Protein AF-A0A0S6WA46-F1 (afdb_monomer)

Solvent-accessible surface area (backbone atoms only — not comparable to full-atom values): 5376 Å² total; per-residue (Å²): 134,86,79,84,50,72,67,61,53,51,56,52,55,72,73,46,60,77,95,47,47,67,62,52,49,54,54,52,43,61,71,68,67,62,70,90,70,72,86,47,73,70,58,57,50,69,71,44,57,70,70,57,45,52,48,54,52,50,53,52,51,51,49,47,55,48,52,51,62,76,45,40,66,61,48,48,58,70,69,59,60,82,75,70,89,126

Nearest PDB structures (foldseek):
  1rqu-assembly1_B  TM=5.590E-01  e=4.156E+00  Escherichia coli

Mean predicted aligned error: 14.92 Å

Foldseek 3Di:
DDDDDPVNVVVVLVPDDLVCNLVVVVVVCVVVVDDDDDCPVVNVLSPDDPVVNVVVVVVVVVVVVVVCVVCVVVVCVVVVDPPPDD

Sequence (86 aa):
MQAITYIQVQELVTHIPITKLQVAYEFLRDLAGEKPQTVLPQIEFMFLPFKEQQHLLSEQAAELVKHYKDTQEERELWQGGDLGDY

Radius of gyration: 19.87 Å; Cα contacts (8 Å, |Δi|>4): 11; chains: 1; bounding box: 52×26×46 Å

pLDDT: mean 75.87, std 11.21, range [42.16, 93.0]

Organism: Vecturithrix granuli (NCBI:txid1499967)

Structure (mmCIF, N/CA/C/O backbone):
data_AF-A0A0S6WA46-F1
#
_entry.id   AF-A0A0S6WA46-F1
#
loop_
_atom_site.group_PDB
_atom_site.id
_atom_site.type_symbol
_atom_site.label_atom_id
_atom_site.label_alt_id
_atom_site.label_comp_id
_atom_site.label_asym_id
_atom_site.label_entity_id
_atom_site.label_seq_id
_atom_site.pdbx_PDB_ins_code
_atom_site.Cartn_x
_atom_site.Cartn_y
_atom_site.Cartn_z
_atom_site.occupancy
_atom_site.B_iso_or_equiv
_atom_site.auth_seq_id
_atom_site.auth_comp_id
_atom_site.auth_asym_id
_atom_site.auth_atom_id
_atom_site.pdbx_PDB_model_num
ATOM 1 N N . MET A 1 1 ? 11.106 15.342 27.055 1.00 42.16 1 MET A N 1
ATOM 2 C CA . MET A 1 1 ? 10.329 14.539 26.089 1.00 42.16 1 MET A CA 1
ATOM 3 C C . MET A 1 1 ? 11.322 13.684 25.324 1.00 42.16 1 MET A C 1
ATOM 5 O O . MET A 1 1 ? 12.206 14.254 24.700 1.00 42.16 1 MET A O 1
ATOM 9 N N . GLN A 1 2 ? 11.278 12.358 25.470 1.00 55.41 2 GLN A N 1
ATOM 10 C CA . GLN A 1 2 ? 12.129 11.470 24.673 1.00 55.41 2 GLN A CA 1
ATOM 11 C C . GLN A 1 2 ? 11.585 11.454 23.242 1.00 55.41 2 GLN A C 1
ATOM 13 O O . GLN A 1 2 ? 10.402 11.186 23.044 1.00 55.41 2 GLN A O 1
ATOM 18 N N . ALA A 1 3 ? 12.423 11.805 22.269 1.00 65.31 3 ALA A N 1
ATOM 19 C CA . ALA A 1 3 ? 12.061 11.730 20.862 1.00 65.31 3 ALA A CA 1
ATOM 20 C C . ALA A 1 3 ? 12.018 10.253 20.460 1.00 65.31 3 ALA A C 1
ATOM 22 O O . ALA A 1 3 ? 13.041 9.570 20.502 1.00 65.31 3 ALA A O 1
ATOM 23 N N . ILE A 1 4 ? 10.828 9.759 20.122 1.00 70.06 4 ILE A N 1
ATOM 24 C CA . ILE A 1 4 ? 10.665 8.415 19.571 1.00 70.06 4 ILE A CA 1
ATOM 25 C C . ILE A 1 4 ? 11.321 8.434 18.190 1.00 70.06 4 ILE A C 1
ATOM 27 O O . ILE A 1 4 ? 10.995 9.273 17.351 1.00 70.06 4 ILE A O 1
ATOM 31 N N . THR A 1 5 ? 12.292 7.553 17.975 1.00 77.31 5 THR A N 1
ATOM 32 C CA . THR A 1 5 ? 12.993 7.460 16.690 1.00 77.31 5 THR A CA 1
ATOM 33 C C . THR A 1 5 ? 12.225 6.559 15.728 1.00 77.31 5 THR A C 1
ATOM 35 O O . THR A 1 5 ? 11.562 5.611 16.143 1.00 77.31 5 THR A O 1
ATOM 38 N N . TYR A 1 6 ? 12.336 6.831 14.427 1.00 71.81 6 TYR A N 1
ATOM 39 C CA . TYR A 1 6 ? 11.695 6.047 13.363 1.00 71.81 6 TYR A CA 1
ATOM 40 C C . TYR A 1 6 ? 11.961 4.534 13.489 1.00 71.81 6 TYR A C 1
ATOM 42 O O . TYR A 1 6 ? 11.050 3.726 13.336 1.00 71.81 6 TYR A O 1
ATOM 50 N N . ILE A 1 7 ? 13.186 4.162 13.873 1.00 77.25 7 ILE A N 1
ATOM 51 C CA . ILE A 1 7 ? 13.608 2.768 14.079 1.00 77.25 7 ILE A CA 1
ATOM 52 C C . ILE A 1 7 ? 12.753 2.080 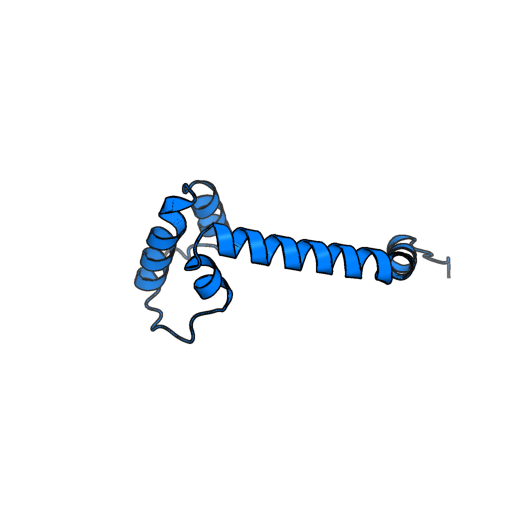15.151 1.00 77.25 7 ILE A C 1
ATOM 54 O O . ILE A 1 7 ? 12.286 0.964 14.947 1.00 77.25 7 ILE A O 1
ATOM 58 N N . GLN A 1 8 ? 12.470 2.771 16.257 1.00 74.94 8 GLN A N 1
ATOM 59 C CA . GLN A 1 8 ? 11.670 2.228 17.358 1.00 74.94 8 GLN A CA 1
ATOM 60 C C . GLN A 1 8 ? 10.209 2.007 16.954 1.00 74.94 8 GLN A C 1
ATOM 62 O O . GLN A 1 8 ? 9.583 1.051 17.402 1.00 74.94 8 GLN A O 1
ATOM 67 N N . VAL A 1 9 ? 9.660 2.865 16.088 1.00 74.44 9 VAL A N 1
ATOM 68 C CA . VAL A 1 9 ? 8.304 2.685 15.545 1.00 74.44 9 VAL A CA 1
ATOM 69 C C . VAL A 1 9 ? 8.268 1.499 14.584 1.00 74.44 9 VAL A C 1
ATOM 71 O O . VAL A 1 9 ? 7.340 0.694 14.629 1.00 74.44 9 VAL A O 1
ATOM 74 N N . GLN A 1 10 ? 9.293 1.360 13.743 1.00 71.81 10 GLN A N 1
ATOM 75 C CA . GLN A 1 10 ? 9.385 0.284 12.762 1.00 71.81 10 GLN A CA 1
ATOM 76 C C . GLN A 1 10 ? 9.524 -1.093 13.431 1.00 71.81 10 GLN A C 1
ATOM 78 O O . GLN A 1 10 ? 8.810 -2.023 13.055 1.00 71.81 10 GLN A O 1
ATOM 83 N N . GLU A 1 11 ? 10.363 -1.218 14.462 1.00 78.06 11 GLU A N 1
ATOM 84 C CA . GLU A 1 11 ? 10.460 -2.442 15.270 1.00 78.06 11 GLU A CA 1
ATOM 85 C C . GLU A 1 11 ? 9.107 -2.793 15.907 1.00 78.06 11 GLU A C 1
ATOM 87 O O . GLU A 1 11 ? 8.647 -3.933 15.820 1.00 78.06 11 GLU A O 1
ATOM 92 N N . LEU A 1 12 ? 8.403 -1.804 16.464 1.00 75.38 12 LEU A N 1
ATOM 93 C CA . LEU A 1 12 ? 7.094 -2.019 17.080 1.00 75.38 12 LEU A CA 1
ATOM 94 C C . LEU A 1 12 ? 6.063 -2.548 16.070 1.00 75.38 12 LEU A C 1
ATOM 96 O O . LEU A 1 12 ? 5.334 -3.494 16.363 1.00 75.38 12 LEU A O 1
ATOM 100 N N . VAL A 1 13 ? 6.045 -1.980 14.863 1.00 74.38 13 VAL A N 1
ATOM 101 C CA . VAL A 1 13 ? 5.176 -2.392 13.749 1.00 74.38 13 VAL A CA 1
ATOM 102 C C . VAL A 1 13 ? 5.453 -3.833 13.319 1.00 74.38 13 VAL A C 1
ATOM 104 O O . VAL A 1 13 ? 4.507 -4.579 13.075 1.00 74.38 13 VAL A O 1
ATOM 107 N N . THR A 1 14 ? 6.718 -4.268 13.294 1.00 78.00 14 THR A N 1
ATOM 108 C CA . THR A 1 14 ? 7.067 -5.655 12.929 1.00 78.00 14 THR A CA 1
ATOM 109 C C . THR A 1 14 ? 6.607 -6.702 13.945 1.00 78.00 14 THR A C 1
ATOM 111 O O . THR A 1 14 ? 6.409 -7.861 13.586 1.00 78.00 14 THR A O 1
ATOM 114 N N . HIS A 1 15 ? 6.388 -6.305 15.200 1.00 80.31 15 HIS A N 1
ATOM 115 C CA . HIS A 1 15 ? 5.903 -7.194 16.257 1.00 80.31 15 HIS A CA 1
ATOM 116 C C . HIS A 1 15 ? 4.372 -7.225 16.388 1.00 80.31 15 HIS A C 1
ATOM 118 O O . HIS A 1 15 ? 3.835 -8.041 17.143 1.00 80.31 15 HIS A O 1
ATOM 124 N N . ILE A 1 16 ? 3.652 -6.366 15.662 1.00 77.62 16 ILE A N 1
ATOM 125 C CA . ILE A 1 16 ? 2.192 -6.290 15.719 1.00 77.62 16 ILE A CA 1
ATOM 126 C C . ILE A 1 16 ? 1.587 -7.226 14.662 1.00 77.62 16 ILE A C 1
ATOM 128 O O . ILE A 1 16 ? 1.938 -7.146 13.485 1.00 77.62 16 ILE A O 1
ATOM 132 N N . PRO A 1 17 ? 0.641 -8.108 15.037 1.00 77.62 17 PRO A N 1
ATOM 133 C CA . PRO A 1 17 ? -0.070 -8.924 14.062 1.00 77.62 17 PRO A CA 1
ATOM 134 C C . PRO A 1 17 ? -0.850 -8.030 13.097 1.00 77.62 17 PRO A C 1
ATOM 136 O O . PRO A 1 17 ? -1.498 -7.074 13.524 1.00 77.62 17 PRO A O 1
ATOM 139 N N . ILE A 1 18 ? -0.833 -8.379 11.808 1.00 74.62 18 ILE A N 1
ATOM 140 C CA . ILE A 1 18 ? -1.337 -7.535 10.709 1.00 74.62 18 ILE A CA 1
ATOM 141 C C . ILE A 1 18 ? -2.771 -7.039 10.953 1.00 74.62 18 ILE A C 1
ATOM 143 O O . ILE A 1 18 ? -3.092 -5.887 10.682 1.00 74.62 18 ILE A O 1
ATOM 147 N N . THR A 1 19 ? -3.614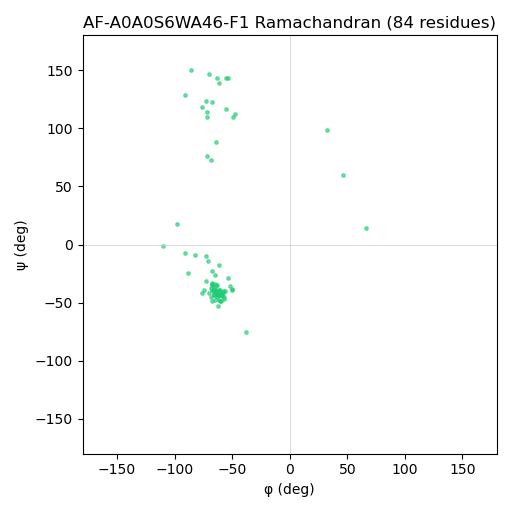 -7.865 11.573 1.00 76.12 19 THR A N 1
ATOM 148 C CA . THR A 1 19 ? -5.003 -7.530 11.926 1.00 76.12 19 THR A CA 1
ATOM 149 C C . THR A 1 19 ? -5.148 -6.356 12.901 1.00 76.12 19 THR A C 1
ATOM 151 O O . THR A 1 19 ? -6.243 -5.830 13.059 1.00 76.12 19 THR A O 1
ATOM 154 N N . LYS A 1 20 ? -4.080 -5.977 13.611 1.00 76.62 20 LYS A N 1
ATOM 155 C CA . LYS A 1 20 ? -4.063 -4.903 14.616 1.00 76.62 20 LYS A CA 1
ATOM 156 C C . LYS A 1 20 ? -3.273 -3.671 14.166 1.00 76.62 20 LYS A C 1
ATOM 158 O O . LYS A 1 20 ? -3.239 -2.689 14.905 1.00 76.62 20 LYS A O 1
ATOM 163 N N . LEU A 1 21 ? -2.672 -3.697 12.971 1.00 76.69 21 LEU A N 1
ATOM 164 C CA . LEU A 1 21 ? -1.889 -2.575 12.439 1.00 76.69 21 LEU A CA 1
ATOM 165 C C . LEU A 1 21 ? -2.727 -1.310 12.274 1.00 76.69 21 LEU A C 1
ATOM 167 O O . LEU A 1 21 ? -2.267 -0.226 12.614 1.00 76.69 21 LEU A O 1
ATOM 171 N N . GLN A 1 22 ? -3.970 -1.460 11.819 1.00 73.25 22 GLN A N 1
ATOM 172 C CA . GLN A 1 22 ? -4.900 -0.348 11.639 1.00 73.25 22 GLN A CA 1
ATOM 173 C C . GLN A 1 22 ? -5.169 0.390 12.960 1.00 73.25 22 GLN A C 1
ATOM 175 O O . GLN A 1 22 ? -5.022 1.605 13.037 1.00 73.25 22 GLN A O 1
ATOM 180 N N . VAL A 1 23 ? -5.468 -0.359 14.024 1.00 78.94 23 VAL A N 1
ATOM 181 C CA . VAL A 1 23 ? -5.736 0.201 15.360 1.00 78.94 23 VAL A CA 1
ATOM 182 C C . VAL A 1 23 ? -4.482 0.847 15.954 1.00 78.94 23 VAL A C 1
ATOM 184 O O . VAL A 1 23 ? -4.557 1.906 16.572 1.00 78.94 23 VAL A O 1
ATOM 187 N N . ALA A 1 24 ? -3.312 0.233 15.755 1.00 80.25 24 ALA A N 1
ATOM 188 C CA . ALA A 1 24 ? -2.045 0.791 16.218 1.00 80.25 24 ALA A CA 1
ATOM 189 C C . ALA A 1 24 ? -1.695 2.106 15.502 1.00 80.25 24 ALA A C 1
ATOM 191 O O . ALA A 1 24 ? -1.214 3.040 16.141 1.00 80.25 24 ALA A O 1
ATOM 192 N N . TYR A 1 25 ? -1.968 2.197 14.198 1.0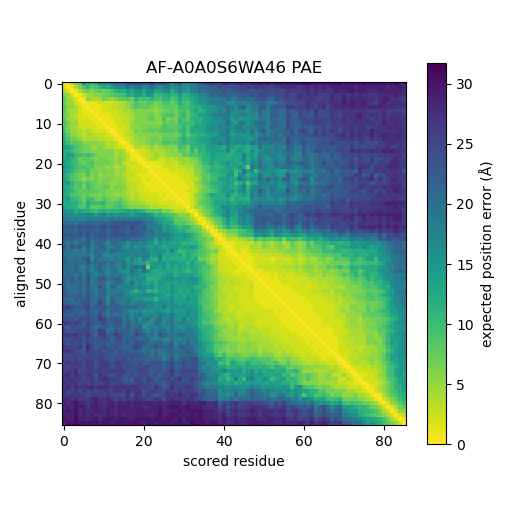0 78.50 25 TYR A N 1
ATOM 193 C CA . TYR A 1 25 ? -1.754 3.412 13.418 1.00 78.50 25 TYR A CA 1
ATOM 194 C C . TYR A 1 25 ? -2.665 4.556 13.876 1.00 78.50 25 TYR A C 1
ATOM 196 O O . TYR A 1 25 ? -2.177 5.656 14.123 1.00 78.50 25 TYR A O 1
ATOM 204 N N . GLU A 1 26 ? -3.964 4.294 14.050 1.00 77.38 26 GLU A N 1
ATOM 205 C CA . GLU A 1 26 ? -4.915 5.292 14.560 1.00 77.38 26 GLU A CA 1
ATOM 206 C C . GLU A 1 26 ? -4.478 5.829 15.929 1.00 77.38 26 GLU A C 1
ATOM 208 O O . GLU A 1 26 ? -4.414 7.040 16.126 1.00 77.38 26 GLU A O 1
ATOM 213 N N . PHE A 1 27 ? -4.059 4.941 16.833 1.00 78.12 27 PHE A N 1
ATOM 214 C CA . PHE A 1 27 ? -3.562 5.321 18.153 1.00 78.12 27 PHE A CA 1
ATOM 215 C C . PHE A 1 27 ? -2.292 6.188 18.099 1.00 78.12 27 PHE A C 1
ATOM 217 O O . PHE A 1 27 ? -2.183 7.179 18.821 1.00 78.12 27 PHE A O 1
ATOM 224 N N . LEU A 1 28 ? -1.329 5.838 17.240 1.00 77.12 28 LEU A N 1
ATOM 225 C CA . LEU A 1 28 ? -0.096 6.612 17.065 1.00 77.12 28 LEU A CA 1
ATOM 226 C C . LEU A 1 28 ? -0.362 7.981 16.429 1.00 77.12 28 LEU A C 1
ATOM 228 O O . LEU A 1 28 ? 0.238 8.972 16.844 1.00 77.12 28 LEU A O 1
ATOM 232 N N . ARG A 1 29 ? -1.281 8.049 15.462 1.00 73.62 29 ARG A N 1
ATOM 233 C CA . ARG A 1 29 ? -1.711 9.298 14.825 1.00 73.62 29 ARG A CA 1
ATOM 234 C C . ARG A 1 29 ? -2.376 10.234 15.834 1.00 73.62 29 ARG A C 1
ATOM 236 O O . ARG A 1 29 ? -2.053 11.419 15.881 1.00 73.62 29 ARG A O 1
ATOM 243 N N . ASP A 1 30 ? -3.258 9.695 16.669 1.00 76.69 30 ASP A N 1
ATOM 244 C CA . ASP A 1 30 ? -3.953 10.463 17.701 1.00 76.69 30 ASP A CA 1
ATOM 245 C C . ASP A 1 30 ? -2.968 10.975 18.772 1.00 76.69 30 ASP A C 1
ATOM 247 O O . ASP A 1 30 ? -3.053 12.130 19.195 1.00 76.69 30 ASP A O 1
ATOM 251 N N . LEU A 1 31 ? -1.973 10.161 19.152 1.00 74.62 31 LEU A N 1
ATOM 252 C CA . LEU A 1 31 ? -0.872 10.563 20.039 1.00 74.62 31 LEU A CA 1
ATOM 253 C C . LEU A 1 31 ? 0.015 11.667 19.449 1.00 74.62 31 LEU A C 1
ATOM 255 O O . LEU A 1 31 ? 0.505 12.516 20.194 1.00 74.62 31 LEU A O 1
ATOM 259 N N . ALA A 1 32 ? 0.229 11.663 18.133 1.00 73.12 32 ALA A N 1
ATOM 260 C CA . ALA A 1 32 ? 1.024 12.675 17.443 1.00 73.12 32 ALA A CA 1
ATOM 261 C C . ALA A 1 32 ? 0.308 14.037 17.335 1.00 73.12 32 ALA A C 1
ATOM 263 O O . ALA A 1 32 ? 0.932 15.030 16.966 1.00 73.12 32 ALA A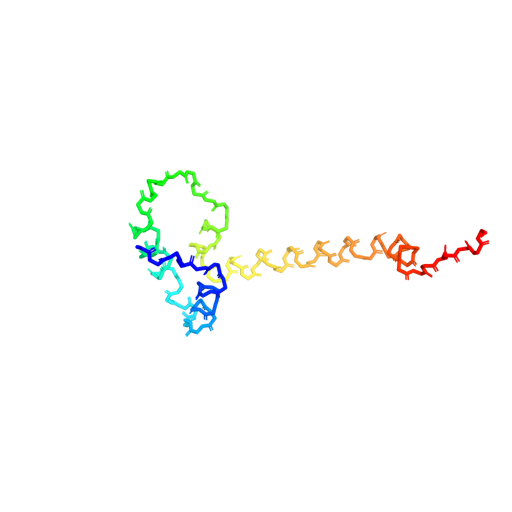 O 1
ATOM 264 N N . GLY A 1 33 ? -0.988 14.114 17.673 1.00 66.88 33 GLY A N 1
ATOM 265 C CA . GLY A 1 33 ? -1.771 15.351 17.601 1.00 66.88 33 GLY A CA 1
ATOM 266 C C . GLY A 1 33 ? -1.975 15.865 16.171 1.00 66.88 33 GLY A C 1
ATOM 267 O O . GLY A 1 33 ? -2.374 17.018 15.977 1.00 66.88 33 GLY A O 1
ATOM 268 N N . GLU A 1 34 ? -1.703 15.032 15.166 1.00 60.22 34 GLU A N 1
ATOM 269 C CA . GLU A 1 34 ? -1.895 15.379 13.766 1.00 60.22 34 GLU A CA 1
ATOM 270 C C . GLU A 1 34 ? -3.397 15.417 13.463 1.00 60.22 34 GLU A C 1
ATOM 272 O O . GLU A 1 34 ? -4.084 14.395 13.421 1.00 60.22 34 GLU A O 1
ATOM 277 N N . LYS A 1 35 ? -3.937 16.623 13.234 1.00 57.75 35 LYS A N 1
ATOM 278 C CA . LYS A 1 35 ? -5.225 16.758 12.538 1.00 57.75 35 LYS A CA 1
ATOM 279 C C . LYS A 1 35 ? -5.105 16.042 11.191 1.00 57.75 35 LYS A C 1
ATOM 281 O O . LYS A 1 35 ? -4.042 16.168 10.587 1.00 57.75 35 LYS A O 1
ATOM 286 N N . PRO A 1 36 ? -6.160 15.361 10.700 1.00 55.16 36 PRO A N 1
ATOM 287 C CA . PRO A 1 36 ? -6.099 14.587 9.466 1.00 55.16 36 PRO A CA 1
ATOM 288 C C . PRO A 1 36 ? -5.829 15.522 8.284 1.00 55.16 36 PRO A C 1
ATOM 290 O O . PRO A 1 36 ? -6.740 16.063 7.662 1.00 55.16 36 PRO A O 1
ATOM 293 N N . GLN A 1 37 ? -4.553 15.762 8.007 1.00 58.47 37 GLN A N 1
ATOM 294 C CA . GLN A 1 37 ? -4.098 16.295 6.744 1.00 58.47 37 GLN A CA 1
ATOM 295 C C . GLN A 1 37 ? -4.170 15.117 5.791 1.00 58.47 37 GLN A C 1
ATOM 297 O O . GLN A 1 37 ? -3.551 14.097 6.063 1.00 58.47 37 GLN A O 1
ATOM 302 N N . THR A 1 38 ? -4.999 15.264 4.757 1.00 60.34 38 THR A N 1
ATOM 303 C CA . THR A 1 38 ? -5.028 14.471 3.519 1.00 60.34 38 THR A CA 1
ATOM 304 C C . THR A 1 38 ? -4.622 13.012 3.713 1.00 60.34 38 THR A C 1
ATOM 306 O O . THR A 1 38 ? -3.434 12.705 3.766 1.00 60.34 38 THR A O 1
ATOM 309 N N . VAL A 1 39 ? -5.609 12.118 3.829 1.00 58.81 39 VAL A N 1
ATOM 310 C CA . VAL A 1 39 ? -5.369 10.677 3.981 1.00 58.81 39 VAL A CA 1
ATOM 311 C C . VAL A 1 39 ? -4.350 10.245 2.925 1.00 58.81 39 VAL A C 1
ATOM 313 O O . VAL A 1 39 ? -4.594 10.360 1.727 1.00 58.81 39 VAL A O 1
ATOM 316 N N . LEU A 1 40 ? -3.154 9.859 3.374 1.00 70.00 40 LEU A N 1
ATOM 317 C CA . LEU A 1 40 ? -2.096 9.448 2.464 1.00 70.00 40 LEU A CA 1
ATOM 318 C C . LEU A 1 40 ? -2.574 8.196 1.713 1.00 70.00 40 LEU A C 1
ATOM 320 O O . LEU A 1 40 ? -3.190 7.329 2.340 1.00 70.00 40 LEU A O 1
ATOM 324 N N . PRO A 1 41 ? -2.232 8.031 0.424 1.00 73.19 41 PRO A N 1
ATOM 325 C CA . PRO A 1 41 ? -2.643 6.866 -0.371 1.00 73.19 41 PRO A CA 1
ATOM 326 C C . PRO A 1 41 ? -2.289 5.520 0.285 1.00 73.19 41 PRO A C 1
ATOM 328 O O . PRO A 1 41 ? -2.970 4.516 0.110 1.00 73.19 41 PRO A O 1
ATOM 331 N N . GLN A 1 42 ? -1.224 5.506 1.091 1.00 75.62 42 GLN A N 1
ATOM 332 C CA . GLN A 1 42 ? -0.768 4.346 1.859 1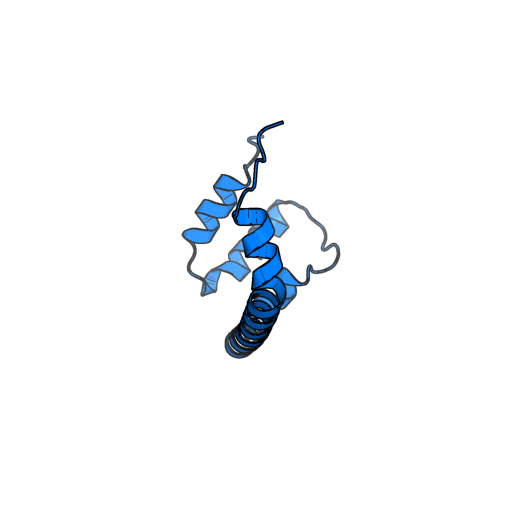.00 75.62 42 GLN A CA 1
ATOM 333 C C . GLN A 1 42 ? -1.74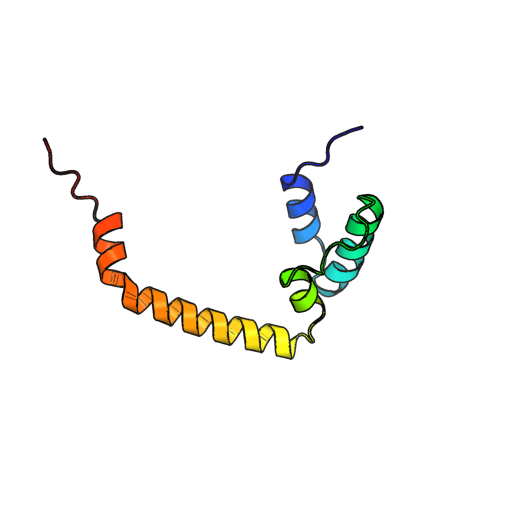6 3.959 2.979 1.00 75.62 42 GLN A C 1
ATOM 335 O O . GLN A 1 42 ? -1.926 2.779 3.264 1.00 75.62 42 GLN A O 1
ATOM 340 N N . ILE A 1 43 ? -2.400 4.942 3.597 1.00 72.62 43 ILE A N 1
ATOM 341 C CA . ILE A 1 43 ? -3.407 4.720 4.635 1.00 72.62 43 ILE A CA 1
ATOM 342 C C . ILE A 1 43 ? -4.709 4.249 3.976 1.00 72.62 43 ILE A C 1
ATOM 344 O O . ILE A 1 43 ? -5.328 3.307 4.457 1.00 72.62 43 ILE A O 1
ATOM 348 N N . GLU A 1 44 ? -5.094 4.843 2.842 1.00 79.19 44 GLU A N 1
ATOM 349 C CA . GLU A 1 44 ? -6.253 4.385 2.059 1.00 79.19 44 GLU A CA 1
ATOM 350 C C . GLU A 1 44 ? -6.100 2.921 1.639 1.00 79.19 44 GLU A C 1
ATOM 352 O O . GLU A 1 44 ? -7.028 2.130 1.798 1.00 79.19 44 GLU A O 1
ATOM 357 N N . PHE A 1 45 ? -4.897 2.528 1.213 1.00 83.75 45 PHE A N 1
ATOM 358 C CA . PHE A 1 45 ? -4.571 1.139 0.909 1.00 83.75 45 PHE A CA 1
ATOM 359 C C . PHE A 1 45 ? -4.765 0.206 2.116 1.00 83.75 45 PHE A C 1
ATOM 361 O O . PHE A 1 45 ? -5.300 -0.894 1.968 1.00 83.75 45 PHE A O 1
ATOM 368 N N . MET A 1 46 ? -4.387 0.637 3.326 1.00 78.81 46 MET A N 1
ATOM 369 C CA . MET A 1 46 ? -4.577 -0.158 4.548 1.00 78.81 46 MET A CA 1
ATOM 370 C C . MET A 1 46 ? -6.052 -0.393 4.897 1.00 78.81 46 MET A C 1
ATOM 372 O O . MET A 1 46 ? -6.357 -1.400 5.533 1.00 78.81 46 MET A O 1
ATOM 376 N N . PHE A 1 47 ? -6.956 0.494 4.473 1.00 82.12 47 PHE A N 1
ATOM 377 C CA . PHE A 1 47 ? -8.398 0.339 4.683 1.00 82.12 47 PHE A CA 1
ATOM 378 C C . PHE A 1 47 ? -9.079 -0.579 3.658 1.00 82.12 47 PHE A C 1
ATOM 380 O O . PHE A 1 47 ? -10.247 -0.929 3.841 1.00 82.12 47 PHE A O 1
ATOM 387 N N . LEU A 1 48 ? -8.381 -0.989 2.595 1.00 84.31 48 LEU A N 1
ATOM 388 C CA . LEU A 1 48 ? -8.940 -1.905 1.607 1.00 84.31 48 LEU A CA 1
ATOM 389 C C . LEU A 1 48 ? -9.117 -3.323 2.182 1.00 84.31 48 LEU A C 1
ATOM 391 O O . LEU A 1 48 ? -8.293 -3.791 2.973 1.00 84.31 48 LEU A O 1
ATOM 395 N N . PRO A 1 49 ? -10.149 -4.067 1.749 1.00 90.06 49 PRO A N 1
ATOM 396 C CA . PRO A 1 49 ? -10.258 -5.493 2.018 1.00 90.06 49 PRO A CA 1
ATOM 397 C C . PRO A 1 49 ? -9.003 -6.248 1.566 1.00 90.06 49 PRO A C 1
ATOM 399 O O . PRO A 1 49 ? -8.454 -5.988 0.497 1.00 90.06 49 PRO A O 1
ATOM 402 N N . PHE A 1 50 ? -8.598 -7.266 2.329 1.00 85.12 50 PHE A N 1
ATOM 403 C CA . PHE A 1 50 ? -7.379 -8.044 2.063 1.00 85.12 50 PHE A CA 1
ATOM 404 C C . PHE A 1 50 ? -7.260 -8.549 0.612 1.00 85.12 50 PHE A C 1
ATOM 406 O O . PHE A 1 50 ? -6.183 -8.537 0.022 1.00 85.12 50 PHE A O 1
ATOM 413 N N . LYS A 1 51 ? -8.377 -8.962 0.002 1.00 89.62 51 LYS A N 1
ATOM 414 C CA . LYS A 1 51 ? -8.401 -9.438 -1.389 1.00 89.62 51 LYS A CA 1
ATOM 415 C C . LYS A 1 51 ? -8.080 -8.328 -2.399 1.00 89.62 51 LYS A C 1
ATOM 417 O O . LYS A 1 51 ? -7.424 -8.594 -3.401 1.00 89.62 51 LYS A O 1
ATOM 422 N N . GLU A 1 52 ? -8.524 -7.104 -2.135 1.00 86.75 52 GLU A N 1
ATOM 423 C CA . GLU A 1 52 ? -8.248 -5.934 -2.978 1.00 86.75 52 GLU A CA 1
ATOM 424 C C . GLU A 1 52 ? -6.804 -5.462 -2.801 1.00 86.75 52 GLU A C 1
ATOM 426 O O . GLU A 1 52 ? -6.129 -5.180 -3.788 1.00 86.75 52 GLU A O 1
ATOM 431 N N . GLN A 1 53 ? -6.285 -5.499 -1.569 1.00 89.88 53 GLN A N 1
ATOM 432 C CA . GLN A 1 53 ? -4.862 -5.269 -1.303 1.00 89.88 53 GLN A CA 1
ATOM 433 C C . GLN A 1 53 ? -3.984 -6.257 -2.077 1.00 89.88 53 GLN A C 1
ATOM 435 O O . GLN A 1 53 ? -3.025 -5.860 -2.736 1.00 89.88 53 GLN A O 1
ATOM 440 N N . GLN A 1 54 ? -4.330 -7.547 -2.032 1.0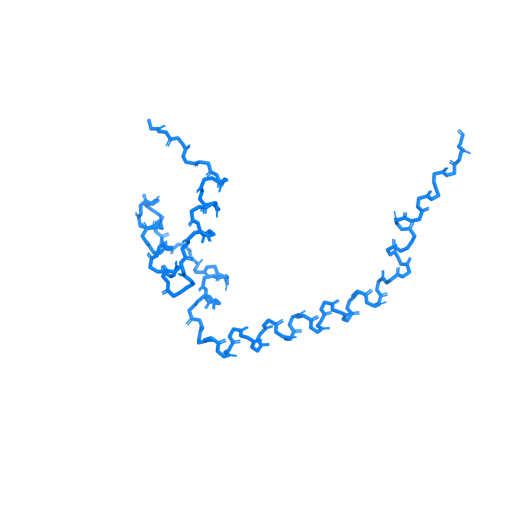0 90.50 54 GLN A N 1
ATOM 441 C CA . GLN A 1 54 ? -3.591 -8.592 -2.736 1.00 90.50 54 GLN A CA 1
ATOM 442 C C . GLN A 1 54 ? -3.628 -8.397 -4.257 1.00 90.50 54 GLN A C 1
ATOM 444 O O . GLN A 1 54 ? -2.611 -8.599 -4.920 1.00 90.50 54 GLN A O 1
ATOM 449 N N . HIS A 1 55 ? -4.776 -7.990 -4.805 1.00 92.44 55 HIS A N 1
ATOM 450 C CA . HIS A 1 55 ? -4.915 -7.693 -6.229 1.00 92.44 55 HIS A CA 1
ATOM 451 C C . HIS A 1 55 ? -4.005 -6.535 -6.651 1.00 92.44 55 HIS A C 1
ATOM 453 O O . HIS A 1 55 ? -3.167 -6.713 -7.532 1.00 92.44 55 HIS A O 1
ATOM 459 N N . LEU A 1 56 ? -4.090 -5.396 -5.961 1.00 90.50 56 LEU A N 1
ATOM 460 C CA . LEU A 1 56 ? -3.275 -4.214 -6.252 1.00 90.50 56 LEU A CA 1
ATOM 461 C C . LEU A 1 56 ? -1.774 -4.505 -6.150 1.00 90.50 56 LEU A C 1
ATOM 463 O O . LEU A 1 56 ? -1.004 -4.118 -7.026 1.00 90.50 56 LEU A O 1
ATOM 467 N N . LEU A 1 57 ? -1.350 -5.242 -5.118 1.00 91.50 57 LEU A N 1
ATOM 468 C CA . LEU A 1 57 ? 0.049 -5.653 -4.975 1.00 91.50 57 LEU A CA 1
ATOM 469 C C . LEU A 1 57 ? 0.495 -6.580 -6.109 1.00 91.50 57 LEU A C 1
ATOM 471 O O . LEU A 1 57 ? 1.639 -6.494 -6.550 1.00 91.50 57 LEU A O 1
ATOM 475 N N . SER A 1 58 ? -0.386 -7.457 -6.597 1.00 91.25 58 SER A N 1
ATOM 476 C CA . SER A 1 58 ? -0.062 -8.347 -7.715 1.00 91.25 58 SER A CA 1
ATOM 477 C C . SER A 1 58 ? 0.104 -7.593 -9.037 1.00 91.25 58 SER A C 1
ATOM 479 O O . SER A 1 58 ? 1.015 -7.905 -9.804 1.00 91.25 58 SER A O 1
ATOM 481 N N . GLU A 1 59 ? -0.708 -6.561 -9.270 1.00 93.00 59 GLU A N 1
ATOM 482 C CA . GLU A 1 59 ? -0.599 -5.689 -10.441 1.00 93.00 59 GLU A CA 1
ATOM 483 C C . GLU A 1 59 ? 0.691 -4.868 -10.391 1.00 93.00 59 GLU A C 1
ATOM 485 O O . GLU A 1 59 ? 1.477 -4.899 -11.337 1.00 93.00 59 GLU A O 1
ATOM 490 N N . GLN A 1 60 ? 0.981 -4.237 -9.250 1.00 89.75 60 GLN A N 1
ATOM 491 C CA . GLN A 1 60 ? 2.225 -3.488 -9.050 1.00 89.75 60 GLN A CA 1
ATOM 492 C C . GLN A 1 60 ? 3.467 -4.376 -9.187 1.00 89.75 60 GLN A C 1
ATOM 494 O O . GLN A 1 60 ? 4.466 -3.968 -9.779 1.00 89.75 60 GLN A O 1
ATOM 499 N N . ALA A 1 61 ? 3.417 -5.612 -8.681 1.00 91.81 61 ALA A N 1
ATOM 500 C CA . ALA A 1 61 ? 4.505 -6.570 -8.848 1.00 91.81 61 ALA A CA 1
ATOM 501 C C . ALA A 1 61 ? 4.717 -6.936 -10.325 1.00 91.81 61 ALA A C 1
ATOM 503 O O . ALA A 1 61 ? 5.859 -7.023 -10.778 1.00 91.81 61 ALA A O 1
ATOM 504 N N . ALA A 1 62 ? 3.640 -7.120 -11.092 1.00 91.12 62 ALA A N 1
ATOM 505 C CA . ALA A 1 62 ? 3.728 -7.401 -12.521 1.00 91.12 62 ALA A CA 1
ATOM 506 C C . ALA A 1 62 ? 4.311 -6.214 -13.305 1.00 91.12 62 ALA A C 1
ATOM 508 O O . ALA A 1 62 ? 5.166 -6.415 -14.172 1.00 91.12 62 ALA A O 1
ATOM 509 N N . GLU A 1 63 ? 3.907 -4.987 -12.976 1.00 90.62 63 GLU A N 1
ATOM 510 C CA . GLU A 1 63 ? 4.455 -3.764 -13.572 1.00 90.62 63 GLU A CA 1
ATOM 511 C C . GLU A 1 63 ? 5.934 -3.573 -13.243 1.00 90.62 63 GLU A C 1
ATOM 513 O O . GLU A 1 63 ? 6.723 -3.270 -14.138 1.00 90.62 63 GLU A O 1
ATOM 518 N N . LEU A 1 64 ? 6.332 -3.825 -11.993 1.00 88.12 64 LEU A N 1
ATOM 519 C CA . LEU A 1 64 ? 7.734 -3.795 -11.591 1.00 88.12 64 LEU A CA 1
ATOM 520 C C . LEU A 1 64 ? 8.542 -4.830 -12.365 1.00 88.12 64 LEU A C 1
ATOM 522 O O . LEU A 1 64 ? 9.561 -4.477 -12.942 1.00 88.12 64 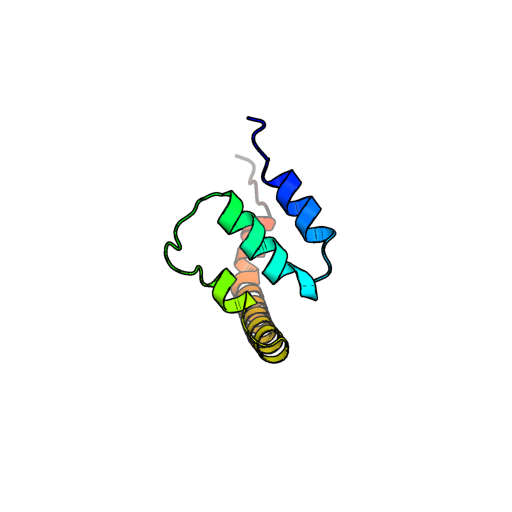LEU A O 1
ATOM 526 N N . VAL A 1 65 ? 8.089 -6.085 -12.452 1.00 89.56 65 VAL A N 1
ATOM 527 C CA . VAL A 1 65 ? 8.760 -7.112 -13.273 1.00 89.56 65 VAL A CA 1
ATOM 528 C C . VAL A 1 65 ? 8.863 -6.663 -14.735 1.00 89.56 65 VAL A C 1
ATOM 530 O O . VAL A 1 65 ? 9.913 -6.852 -15.347 1.00 89.56 65 VAL A O 1
ATOM 533 N N . LYS A 1 66 ? 7.797 -6.034 -15.249 1.00 90.12 66 LYS A N 1
ATOM 534 C CA . LYS A 1 66 ? 7.733 -5.217 -16.470 1.00 90.12 66 LYS A CA 1
ATOM 535 C C . LYS A 1 66 ? 8.989 -4.365 -16.654 1.00 90.12 66 LYS A C 1
ATOM 537 O O . LYS A 1 66 ? 9.901 -4.654 -17.425 1.00 90.12 66 LYS A O 1
ATOM 542 N N . HIS A 1 67 ? 9.019 -3.331 -15.833 1.00 88.12 67 HIS A N 1
ATOM 543 C CA . HIS A 1 67 ? 10.047 -2.312 -15.793 1.00 88.12 67 HIS A CA 1
ATOM 544 C C . HIS A 1 67 ? 11.450 -2.893 -15.585 1.00 88.12 67 HIS A C 1
ATOM 546 O O . HIS A 1 67 ? 12.408 -2.448 -16.211 1.00 88.12 67 HIS A O 1
ATOM 552 N N . TYR A 1 68 ? 11.594 -3.911 -14.732 1.00 82.19 68 TYR A N 1
ATOM 553 C CA . TYR A 1 68 ? 12.876 -4.555 -14.481 1.00 82.19 68 TYR A CA 1
ATOM 554 C C . TYR A 1 68 ? 13.397 -5.271 -15.729 1.00 82.19 68 TYR A C 1
ATOM 556 O O . TYR A 1 68 ? 14.591 -5.191 -16.004 1.00 82.19 68 TYR A O 1
ATOM 564 N N . LYS A 1 69 ? 12.547 -5.936 -16.510 1.00 84.56 69 LYS A N 1
ATOM 565 C CA . LYS A 1 69 ? 12.983 -6.529 -17.782 1.00 84.56 69 LYS A CA 1
ATOM 566 C C . LYS A 1 69 ? 13.393 -5.455 -18.784 1.00 84.56 69 LYS A C 1
ATOM 568 O O . LYS A 1 69 ? 14.450 -5.573 -19.390 1.00 84.56 69 LYS A O 1
ATOM 573 N N . ASP A 1 70 ? 12.606 -4.389 -18.880 1.00 86.19 70 ASP A N 1
ATOM 574 C CA . ASP A 1 70 ? 12.837 -3.317 -19.853 1.00 86.19 70 ASP A CA 1
ATOM 575 C C . ASP A 1 70 ? 14.118 -2.514 -19.549 1.00 86.19 70 ASP A C 1
ATOM 577 O O . ASP A 1 70 ? 14.821 -2.095 -20.460 1.00 86.19 70 ASP A O 1
ATOM 581 N N . THR A 1 71 ? 14.470 -2.347 -18.270 1.00 83.12 71 THR A N 1
ATOM 582 C CA . THR A 1 71 ? 15.671 -1.606 -17.828 1.00 83.12 71 THR A CA 1
ATOM 583 C C . THR A 1 71 ? 16.863 -2.515 -17.507 1.00 83.12 71 THR A C 1
ATOM 585 O O . THR A 1 71 ? 17.781 -2.114 -16.792 1.00 83.12 71 THR A O 1
ATOM 588 N N . GLN A 1 72 ? 16.853 -3.772 -17.969 1.00 79.19 72 GLN A N 1
ATOM 589 C CA . GLN A 1 72 ? 17.915 -4.732 -17.657 1.00 79.19 72 GLN A CA 1
ATOM 590 C C . GLN A 1 72 ? 19.286 -4.279 -18.177 1.00 79.19 72 GLN A C 1
ATOM 592 O O . GLN A 1 72 ? 20.235 -4.263 -17.398 1.00 79.19 72 GLN A O 1
ATOM 597 N N . GLU A 1 73 ? 19.376 -3.850 -19.436 1.00 74.12 73 GLU A N 1
ATOM 598 C CA . GLU A 1 73 ? 20.637 -3.412 -20.052 1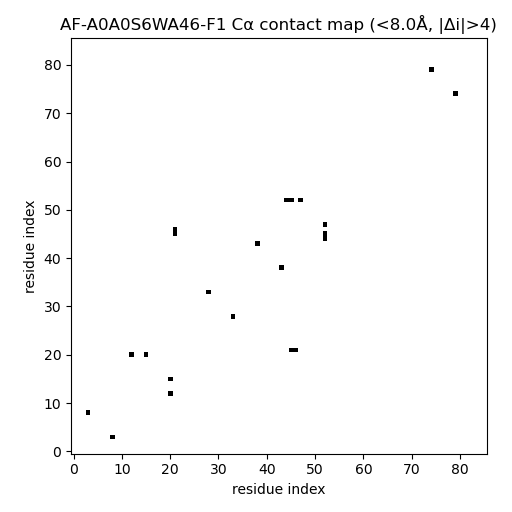.00 74.12 73 GLU A CA 1
ATOM 599 C C . GLU A 1 73 ? 21.218 -2.169 -19.362 1.00 74.12 73 GLU A C 1
ATOM 601 O O . GLU A 1 73 ? 22.406 -2.129 -19.049 1.00 74.12 73 GLU A O 1
ATOM 606 N N . GLU A 1 74 ? 20.383 -1.176 -19.034 1.00 74.69 74 GLU A N 1
ATOM 607 C CA . GLU A 1 74 ? 20.823 -0.006 -18.263 1.00 74.69 74 GLU A CA 1
ATOM 608 C C . GLU A 1 74 ? 21.344 -0.410 -16.883 1.00 74.69 74 GLU A C 1
ATOM 610 O O . GLU A 1 74 ? 22.392 0.067 -16.454 1.00 74.69 74 GLU A O 1
ATOM 615 N N . ARG A 1 75 ? 20.665 -1.320 -16.177 1.00 76.25 75 ARG A N 1
ATOM 616 C CA . ARG A 1 75 ? 21.164 -1.788 -14.877 1.00 76.25 75 ARG A CA 1
ATOM 617 C C . ARG A 1 75 ? 22.485 -2.527 -15.001 1.00 76.25 75 ARG A C 1
ATOM 619 O O . ARG A 1 75 ? 23.337 -2.337 -14.144 1.00 76.25 75 ARG A O 1
ATOM 626 N N . GLU A 1 76 ? 22.663 -3.339 -16.034 1.00 73.56 76 GLU A N 1
ATOM 627 C CA . GLU A 1 76 ? 23.931 -4.019 -16.298 1.00 73.56 76 GLU A CA 1
ATOM 628 C C . GLU A 1 76 ? 25.051 -3.017 -16.623 1.00 73.56 76 GLU A C 1
ATOM 630 O O . GLU A 1 76 ? 26.171 -3.206 -16.165 1.00 73.56 76 GLU A O 1
ATOM 635 N N . LEU A 1 77 ? 24.750 -1.899 -17.291 1.00 72.88 77 LEU A N 1
ATOM 636 C CA . LEU A 1 77 ? 25.695 -0.796 -17.523 1.00 72.88 77 LEU A CA 1
ATOM 637 C C . LEU A 1 77 ? 26.068 -0.049 -16.229 1.00 72.88 77 LEU A C 1
ATOM 639 O O . LEU A 1 77 ? 27.244 0.203 -15.979 1.00 72.88 77 LEU A O 1
ATOM 643 N N . TRP A 1 78 ? 25.089 0.276 -15.378 1.00 73.25 78 TRP A N 1
ATOM 644 C CA . TRP A 1 78 ? 25.330 0.965 -14.101 1.00 73.25 78 TRP A CA 1
ATOM 645 C C . TRP A 1 78 ? 25.976 0.058 -13.037 1.00 73.25 78 TRP A C 1
ATOM 647 O O . TRP A 1 78 ? 26.730 0.546 -12.197 1.00 73.25 78 TRP A O 1
ATOM 657 N N . GLN A 1 79 ? 25.694 -1.250 -13.051 1.00 67.31 79 GLN A N 1
ATOM 658 C CA . GLN A 1 79 ? 26.279 -2.239 -12.130 1.00 67.31 79 GLN A CA 1
ATOM 659 C C . GLN A 1 79 ? 27.594 -2.833 -12.643 1.00 67.31 79 GLN A C 1
ATOM 661 O O . GLN A 1 79 ? 28.399 -3.301 -11.841 1.00 67.31 79 GLN A O 1
ATOM 666 N N . GLY A 1 80 ? 27.809 -2.817 -13.960 1.00 67.31 80 GLY A N 1
ATOM 667 C CA . GLY A 1 80 ? 28.982 -3.377 -14.627 1.00 67.31 80 GLY A CA 1
ATOM 668 C C . GLY A 1 80 ? 30.263 -2.588 -14.392 1.00 67.31 80 GLY A C 1
ATOM 669 O O . GLY A 1 80 ? 31.332 -3.135 -14.632 1.00 67.31 80 GLY A O 1
ATOM 670 N N . GLY A 1 81 ? 30.156 -1.353 -13.882 1.00 61.31 81 GLY A N 1
ATOM 671 C CA . GLY A 1 81 ? 31.281 -0.596 -13.348 1.00 61.31 81 GLY A CA 1
ATOM 672 C C . GLY A 1 81 ? 32.503 -0.629 -14.257 1.00 61.31 81 GLY A C 1
ATOM 673 O O . GLY A 1 81 ? 33.558 -1.078 -13.819 1.00 61.31 81 GLY A O 1
ATOM 674 N N . ASP A 1 82 ? 32.382 -0.145 -15.496 1.00 60.31 82 ASP A N 1
ATOM 675 C CA . ASP A 1 82 ? 33.575 0.260 -16.239 1.00 60.31 82 ASP A CA 1
ATOM 676 C C . ASP A 1 82 ? 34.093 1.558 -15.603 1.00 60.31 82 ASP A C 1
ATOM 678 O O . ASP A 1 82 ? 33.863 2.673 -16.072 1.00 60.31 82 ASP A O 1
ATOM 682 N N . LEU A 1 83 ? 34.737 1.405 -14.443 1.00 58.16 83 LEU A N 1
ATOM 683 C CA . LEU A 1 83 ? 35.732 2.343 -13.949 1.00 58.16 83 LEU A CA 1
ATOM 684 C C . LEU A 1 83 ? 36.928 2.210 -14.892 1.00 58.16 83 LEU A C 1
ATOM 686 O O . LEU A 1 83 ? 37.933 1.598 -14.544 1.00 58.16 83 LEU A O 1
ATOM 690 N N . GLY A 1 84 ? 36.779 2.724 -16.113 1.00 51.28 84 GLY A N 1
ATOM 691 C CA . GLY A 1 84 ? 37.890 2.867 -17.031 1.00 51.28 84 GLY A CA 1
ATOM 692 C C . GLY A 1 84 ? 38.971 3.681 -16.330 1.00 51.28 84 GLY A C 1
ATOM 693 O O . GLY A 1 84 ? 38.727 4.828 -15.945 1.00 51.28 84 GLY A O 1
ATOM 694 N N . ASP A 1 85 ? 40.126 3.049 -16.121 1.00 53.31 85 ASP A N 1
ATOM 695 C CA . ASP A 1 85 ? 41.352 3.682 -15.648 1.00 53.31 85 ASP A CA 1
ATOM 696 C C . ASP A 1 85 ? 41.627 4.936 -16.501 1.00 53.31 85 ASP A C 1
ATOM 698 O O . ASP A 1 85 ? 41.947 4.832 -17.689 1.00 53.31 85 ASP A O 1
ATOM 702 N N . TYR A 1 86 ? 41.473 6.116 -15.893 1.00 51.12 86 TYR A N 1
ATOM 703 C CA . TYR A 1 86 ? 41.975 7.394 -16.406 1.00 51.12 86 TYR A CA 1
ATOM 704 C C . TYR A 1 86 ? 43.332 7.718 -15.783 1.00 51.12 86 TYR A C 1
ATOM 706 O O . TYR A 1 86 ? 43.466 7.564 -14.546 1.00 51.12 86 TYR A O 1
#

Secondary structure (DSSP, 8-state):
-----HHHHHHHHHTS-GGGHHHHHHHHHHHTT----S--HHHHHHTS-HHHHHHHHHHHHHHHHHHHHHTHHHHHHHHS------